Protein AF-A0AAP8LAG7-F1 (afdb_monomer_lite)

Structure (mmCIF, N/CA/C/O backbone):
data_AF-A0AAP8LAG7-F1
#
_entry.id   AF-A0AAP8LAG7-F1
#
loop_
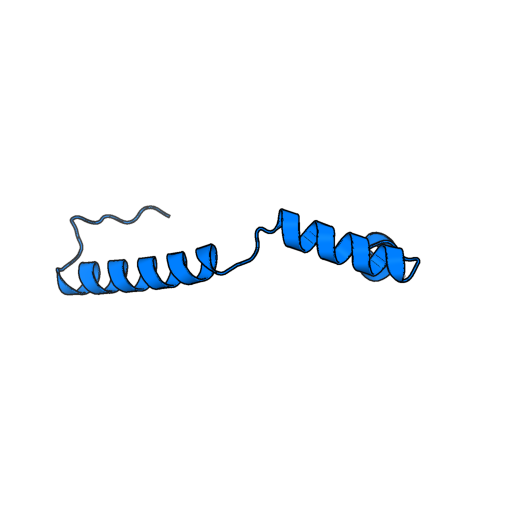_atom_site.group_PDB
_atom_site.id
_atom_site.type_symbol
_atom_site.label_atom_id
_atom_site.label_alt_id
_atom_site.label_comp_id
_atom_site.label_asym_id
_atom_site.label_entity_id
_atom_site.label_seq_id
_atom_site.pdbx_PDB_ins_code
_atom_site.Cartn_x
_atom_site.Cartn_y
_atom_site.Cartn_z
_atom_site.occupancy
_atom_site.B_iso_or_equiv
_atom_site.auth_seq_id
_atom_site.auth_comp_id
_atom_site.auth_asym_id
_atom_site.auth_atom_id
_atom_site.pdbx_PDB_model_num
ATOM 1 N N . MET A 1 1 ?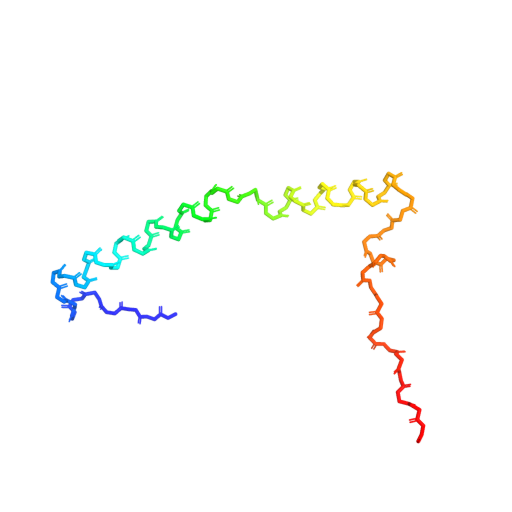 -12.156 -6.622 8.752 1.00 54.09 1 MET A N 1
ATOM 2 C CA . MET A 1 1 ? -12.327 -6.715 10.217 1.00 54.09 1 MET A CA 1
ATOM 3 C C . MET A 1 1 ? -13.481 -5.819 10.599 1.00 54.09 1 MET A C 1
ATOM 5 O O . MET A 1 1 ? -13.543 -4.712 10.075 1.00 54.09 1 MET A O 1
ATOM 9 N N . THR A 1 2 ? -14.370 -6.299 11.459 1.00 77.62 2 THR A N 1
ATOM 10 C CA . THR A 1 2 ? -15.501 -5.526 11.981 1.00 77.62 2 THR A CA 1
ATOM 11 C C . THR A 1 2 ? 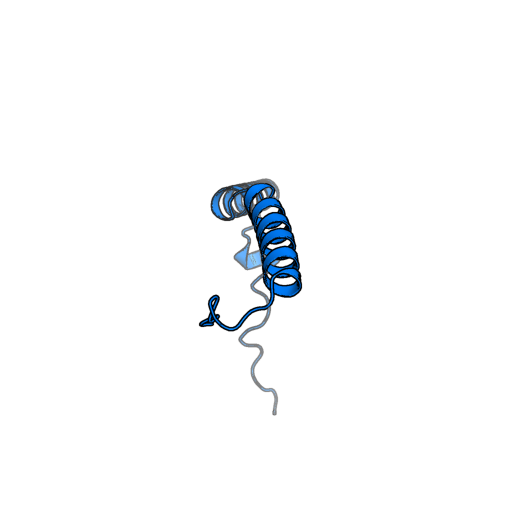-15.122 -5.071 13.385 1.00 77.62 2 THR A C 1
ATOM 13 O O . THR A 1 2 ? -14.708 -5.900 14.191 1.00 77.62 2 THR A O 1
ATOM 16 N N . ILE A 1 3 ? -15.174 -3.768 13.643 1.00 81.69 3 ILE A N 1
ATOM 17 C CA . ILE A 1 3 ? -14.923 -3.183 14.964 1.00 81.69 3 ILE A CA 1
ATOM 18 C C . ILE A 1 3 ? -16.271 -2.666 15.453 1.00 81.69 3 ILE A C 1
ATOM 20 O O . ILE A 1 3 ? -16.907 -1.895 14.735 1.00 81.69 3 ILE A O 1
ATOM 24 N N . ASP A 1 4 ? -16.695 -3.105 16.634 1.00 88.56 4 ASP A N 1
ATOM 25 C CA . ASP A 1 4 ? -17.844 -2.525 17.322 1.00 88.56 4 ASP A CA 1
ATOM 26 C C . ASP A 1 4 ? -17.383 -1.278 18.083 1.00 88.56 4 ASP A C 1
ATOM 28 O O . ASP A 1 4 ? -16.487 -1.340 18.925 1.00 88.56 4 ASP A O 1
ATOM 32 N N . ILE A 1 5 ? -17.934 -0.127 17.707 1.00 88.25 5 ILE A N 1
ATOM 33 C CA . ILE A 1 5 ? -17.549 1.178 18.250 1.00 88.25 5 ILE A CA 1
ATOM 34 C C . ILE A 1 5 ? -18.288 1.446 19.566 1.00 88.25 5 ILE A C 1
ATOM 36 O O . ILE A 1 5 ? -17.756 2.135 20.435 1.00 88.25 5 ILE A O 1
ATOM 40 N N . GLU A 1 6 ? -19.486 0.885 19.736 1.00 89.88 6 GLU A N 1
ATOM 41 C CA . GLU A 1 6 ? -20.360 1.170 20.879 1.00 89.88 6 GLU A CA 1
ATOM 42 C C . GLU A 1 6 ? -19.892 0.464 22.156 1.00 89.88 6 GLU A C 1
ATOM 44 O O . GLU A 1 6 ? -20.146 0.939 23.262 1.00 89.88 6 GLU A O 1
ATOM 49 N N . SER A 1 7 ? -19.142 -0.632 22.015 1.00 91.69 7 SER A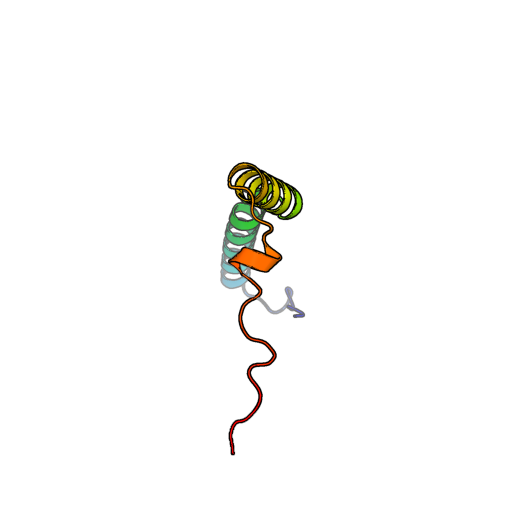 N 1
ATOM 50 C CA . SER A 1 7 ? -18.550 -1.358 23.139 1.00 91.69 7 SER A CA 1
ATOM 51 C C . SER A 1 7 ? -17.252 -0.737 23.677 1.00 91.69 7 SER A C 1
ATOM 53 O O . SER A 1 7 ? -16.708 -1.238 24.660 1.00 91.69 7 SER A O 1
ATOM 55 N N . LEU A 1 8 ? -16.706 0.298 23.026 1.00 91.06 8 LEU A N 1
ATOM 56 C CA . LEU A 1 8 ? -15.417 0.896 23.390 1.00 91.06 8 LEU A CA 1
ATOM 57 C C . LEU A 1 8 ? -15.578 1.983 24.458 1.00 91.06 8 LEU A C 1
ATOM 59 O O . LEU A 1 8 ? -16.468 2.832 24.398 1.00 91.06 8 LEU A O 1
ATOM 63 N N . SER A 1 9 ? -14.648 2.024 25.409 1.00 93.12 9 SER A N 1
ATOM 64 C CA . SER A 1 9 ? -14.542 3.141 26.348 1.00 93.12 9 SER A CA 1
ATOM 65 C C . SER A 1 9 ? -14.055 4.421 25.657 1.00 93.12 9 SER A C 1
ATOM 67 O O . SER A 1 9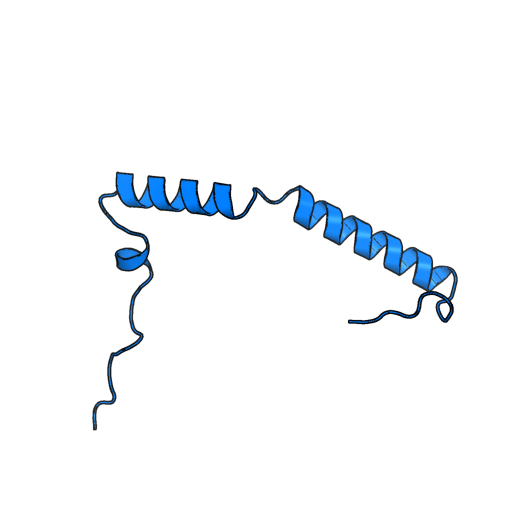 ? -13.405 4.390 24.612 1.00 93.12 9 SER A O 1
ATOM 69 N N . LEU A 1 10 ? -14.269 5.579 26.294 1.00 91.75 10 LEU A N 1
ATOM 70 C CA . LEU A 1 10 ? -13.810 6.880 25.783 1.00 91.75 10 LEU A CA 1
ATOM 71 C C . LEU A 1 10 ? -12.296 6.905 25.485 1.00 91.75 10 LEU A C 1
ATOM 73 O O . LEU A 1 10 ? -11.849 7.508 24.510 1.00 91.75 10 LEU A O 1
ATOM 77 N N . ARG A 1 11 ? -11.500 6.221 26.318 1.00 92.94 11 ARG A N 1
ATOM 78 C CA . ARG A 1 11 ? -10.046 6.108 26.141 1.00 92.94 11 ARG A CA 1
ATOM 79 C C . ARG A 1 11 ? -9.693 5.282 24.906 1.00 92.94 11 ARG A C 1
ATOM 81 O O . ARG A 1 11 ? -8.788 5.658 24.163 1.00 92.94 11 ARG A O 1
ATOM 88 N N . GLU A 1 12 ? -10.386 4.170 24.695 1.00 92.38 12 GLU A N 1
ATOM 89 C CA . GLU A 1 12 ? -10.161 3.286 23.548 1.00 92.38 12 GLU A CA 1
ATOM 90 C C . GLU A 1 12 ? -10.625 3.933 22.245 1.00 92.38 12 GLU A C 1
ATOM 92 O O . GLU A 1 12 ? -9.919 3.842 21.243 1.00 92.38 12 GLU A O 1
ATOM 97 N N . LEU A 1 13 ? -11.737 4.672 22.273 1.00 94.31 13 LEU A N 1
ATOM 98 C CA . LEU A 1 13 ? -12.176 5.505 21.153 1.00 94.31 13 LEU A CA 1
ATOM 99 C C . LEU A 1 13 ? -11.118 6.552 20.791 1.00 94.31 13 LEU A C 1
ATOM 101 O O . LEU A 1 13 ? -10.754 6.679 19.623 1.00 94.31 13 LEU A O 1
ATOM 105 N N . GLY A 1 14 ? -10.561 7.251 21.785 1.00 92.94 14 GLY A N 1
ATOM 106 C CA . GLY A 1 14 ? -9.466 8.198 21.563 1.00 92.94 14 GLY A CA 1
ATOM 107 C C . GLY A 1 14 ? -8.230 7.537 20.944 1.00 92.94 14 GLY A C 1
ATOM 108 O O . GLY A 1 14 ? -7.674 8.043 19.968 1.00 92.94 14 GLY A O 1
ATOM 109 N N . ALA A 1 15 ? -7.827 6.371 21.457 1.00 94.69 15 ALA A N 1
ATOM 110 C CA . ALA A 1 15 ? -6.704 5.611 20.909 1.00 94.69 15 ALA A CA 1
ATOM 111 C C . ALA A 1 15 ? -6.966 5.129 19.468 1.00 94.69 15 ALA A C 1
ATOM 113 O O . ALA A 1 15 ? -6.065 5.186 18.627 1.00 94.69 15 ALA A O 1
ATOM 114 N N . LEU A 1 16 ? -8.196 4.703 19.164 1.00 94.12 16 LEU A N 1
ATOM 115 C CA . LEU A 1 16 ? -8.608 4.270 17.829 1.00 94.12 16 LEU A CA 1
ATOM 116 C C . LEU A 1 16 ? -8.537 5.419 16.821 1.00 94.12 16 LEU A C 1
ATOM 118 O O . LEU A 1 16 ? -8.006 5.232 15.726 1.00 94.12 16 LEU A O 1
ATOM 122 N N . VAL A 1 17 ? -9.025 6.606 17.194 1.00 94.38 17 VAL A N 1
ATOM 123 C CA . VAL A 1 17 ? -8.959 7.805 16.343 1.00 94.38 17 VAL A CA 1
ATOM 124 C C . VAL A 1 17 ? -7.507 8.158 16.034 1.00 94.38 17 VAL A C 1
ATOM 126 O O . VAL A 1 17 ? -7.148 8.286 14.865 1.00 94.38 17 VAL A O 1
ATOM 129 N N . VAL A 1 18 ? -6.644 8.208 17.050 1.00 95.88 18 VAL A N 1
ATOM 130 C CA . VAL A 1 18 ? -5.215 8.511 16.874 1.00 95.88 18 VAL A CA 1
ATOM 131 C C . VAL A 1 18 ? -4.525 7.489 15.961 1.00 95.88 18 VAL A C 1
ATOM 133 O O . VAL A 1 18 ? -3.748 7.859 15.076 1.00 95.88 18 VAL A O 1
ATOM 136 N N . ALA A 1 19 ? -4.815 6.196 16.127 1.00 91.62 19 ALA A N 1
ATOM 137 C CA . ALA A 1 19 ? -4.271 5.150 15.262 1.00 91.62 19 ALA A CA 1
ATOM 138 C C . ALA A 1 19 ? -4.793 5.261 13.816 1.00 91.62 19 ALA A C 1
ATOM 140 O O . ALA A 1 19 ? -4.036 5.075 12.856 1.00 91.62 19 ALA A O 1
ATOM 141 N N . ALA A 1 20 ? -6.075 5.593 13.644 1.00 92.38 20 ALA A N 1
ATOM 142 C CA . ALA A 1 20 ? -6.687 5.797 12.337 1.00 92.38 20 ALA A CA 1
ATOM 143 C C . ALA A 1 20 ? -6.091 7.013 11.613 1.00 92.38 20 ALA A C 1
ATOM 145 O O . ALA A 1 20 ? -5.802 6.926 10.418 1.00 92.38 20 ALA A O 1
ATOM 146 N N . GLU A 1 21 ? -5.840 8.112 12.324 1.00 91.94 21 GLU A N 1
ATOM 147 C CA . GLU A 1 21 ? -5.181 9.302 11.782 1.00 91.94 21 GLU A CA 1
ATOM 148 C C . GLU A 1 21 ? -3.747 9.011 11.345 1.00 91.94 21 GLU A C 1
ATOM 150 O O . GLU A 1 21 ? -3.376 9.339 10.217 1.00 91.94 21 GLU A O 1
ATOM 155 N N . GLN A 1 22 ? -2.960 8.314 12.170 1.00 89.94 22 GLN A N 1
ATOM 156 C CA . GLN A 1 22 ? -1.608 7.889 11.790 1.00 89.94 22 GLN A CA 1
ATOM 157 C C . GLN A 1 22 ? -1.626 7.009 10.538 1.00 89.94 22 GLN A C 1
ATOM 159 O O . GLN A 1 22 ? -0.844 7.217 9.608 1.00 89.94 22 GLN A O 1
ATOM 164 N N . ARG A 1 23 ? -2.562 6.057 10.463 1.00 88.38 23 ARG A N 1
ATOM 165 C CA . ARG A 1 23 ? -2.731 5.214 9.275 1.00 88.38 23 ARG A CA 1
ATOM 166 C C . ARG A 1 23 ? -3.139 6.036 8.053 1.00 88.38 23 ARG A C 1
ATOM 168 O O . ARG A 1 23 ? -2.605 5.807 6.968 1.00 88.38 23 ARG A O 1
ATOM 175 N N . LYS A 1 24 ? -4.051 6.996 8.211 1.00 86.88 24 LYS A N 1
ATOM 176 C CA . LYS A 1 24 ? -4.476 7.903 7.137 1.00 86.88 24 LYS A CA 1
ATOM 177 C C . LYS A 1 24 ? -3.307 8.745 6.636 1.00 86.88 24 LYS A C 1
ATOM 179 O O . LYS A 1 24 ? -3.132 8.831 5.426 1.00 86.88 24 LYS A O 1
ATOM 184 N N . LEU A 1 25 ? -2.490 9.303 7.528 1.00 86.75 25 LEU A N 1
ATOM 185 C CA . LEU A 1 25 ? -1.277 10.040 7.168 1.00 86.75 25 LEU A CA 1
ATOM 186 C C . LEU A 1 25 ? -0.303 9.143 6.402 1.00 86.75 25 LEU A C 1
ATOM 188 O O . LEU A 1 25 ? 0.101 9.493 5.300 1.00 86.75 25 LEU A O 1
ATOM 192 N N . LEU A 1 26 ? -0.018 7.937 6.897 1.00 85.00 26 LEU A N 1
ATOM 193 C CA . LEU A 1 26 ? 0.851 6.980 6.204 1.00 85.00 26 LEU A CA 1
ATOM 194 C C . LEU A 1 26 ? 0.349 6.610 4.803 1.00 85.00 26 LEU A C 1
ATOM 196 O O . LEU A 1 26 ? 1.155 6.422 3.894 1.00 85.00 26 LEU A O 1
ATOM 200 N N . ILE A 1 27 ? -0.964 6.478 4.616 1.00 83.81 27 ILE A N 1
ATOM 201 C CA . ILE A 1 27 ? -1.557 6.180 3.306 1.00 83.81 27 ILE A CA 1
ATOM 202 C C . ILE A 1 27 ? -1.541 7.425 2.411 1.00 83.81 27 ILE A C 1
ATOM 204 O O . ILE A 1 27 ? -1.205 7.320 1.235 1.00 83.81 27 ILE A O 1
ATOM 208 N N . SER A 1 28 ? -1.859 8.597 2.960 1.00 81.44 28 SER A N 1
ATOM 209 C CA . SER A 1 28 ? -1.941 9.860 2.222 1.00 81.44 28 SER A CA 1
ATOM 210 C C . SER A 1 28 ? -0.572 10.397 1.805 1.00 81.44 28 SER A C 1
ATOM 212 O O . SER A 1 28 ? -0.464 11.041 0.766 1.00 81.44 28 SER A O 1
ATOM 214 N N . SER A 1 29 ? 0.472 10.150 2.596 1.00 80.19 29 SER A N 1
ATOM 215 C CA . SER A 1 29 ? 1.848 10.547 2.283 1.00 80.19 29 SER A CA 1
ATOM 216 C C . SER A 1 29 ? 2.513 9.609 1.275 1.00 80.19 29 SER A C 1
ATOM 218 O O . SER A 1 29 ? 3.548 9.952 0.699 1.00 80.19 29 SER A O 1
ATOM 220 N N . ARG A 1 30 ? 1.954 8.414 1.036 1.00 81.50 30 ARG A N 1
ATOM 221 C CA . ARG A 1 30 ? 2.481 7.500 0.020 1.00 81.50 30 ARG A CA 1
ATOM 222 C C . ARG A 1 30 ? 2.125 8.012 -1.369 1.00 81.50 30 ARG A C 1
ATOM 224 O O . ARG A 1 30 ? 0.966 8.265 -1.685 1.00 81.50 30 ARG A O 1
ATOM 231 N N . ARG A 1 31 ? 3.133 8.074 -2.242 1.00 77.31 31 ARG A N 1
ATOM 232 C CA . ARG A 1 31 ? 2.897 8.235 -3.680 1.00 77.31 31 ARG A CA 1
ATOM 233 C C . ARG A 1 31 ? 1.978 7.099 -4.158 1.00 77.31 31 ARG A C 1
ATOM 235 O O . ARG A 1 31 ? 2.222 5.948 -3.783 1.00 77.31 31 ARG A O 1
ATOM 242 N N . PRO A 1 32 ? 0.950 7.388 -4.979 1.00 85.19 32 PRO A N 1
ATOM 243 C CA . PRO A 1 32 ? 0.050 6.364 -5.493 1.00 85.19 32 PRO A CA 1
ATOM 244 C C . PRO A 1 32 ? 0.833 5.209 -6.113 1.00 85.19 32 PRO A C 1
ATOM 246 O O . PRO A 1 32 ? 1.779 5.436 -6.870 1.00 85.19 32 PRO A O 1
ATOM 249 N N . ALA A 1 33 ? 0.431 3.967 -5.833 1.00 83.75 33 ALA A N 1
ATOM 250 C CA . ALA A 1 33 ? 1.150 2.786 -6.316 1.00 83.75 33 ALA A CA 1
ATOM 251 C C . ALA A 1 33 ? 1.307 2.786 -7.848 1.00 83.75 33 ALA A C 1
ATOM 253 O O . ALA A 1 33 ? 2.329 2.356 -8.369 1.00 83.75 33 ALA A O 1
ATOM 254 N N . SER A 1 34 ? 0.329 3.331 -8.577 1.00 85.69 34 SER A N 1
ATOM 255 C CA . SER A 1 34 ? 0.398 3.518 -10.031 1.00 85.69 34 SER A CA 1
ATOM 256 C C . SER A 1 34 ? 1.505 4.487 -10.467 1.00 85.69 34 SER A C 1
ATOM 258 O O . SER A 1 34 ? 2.176 4.237 -11.467 1.00 85.69 34 SER A O 1
ATOM 260 N N . ALA A 1 35 ? 1.724 5.575 -9.724 1.00 86.88 35 ALA A N 1
ATOM 261 C CA . ALA A 1 35 ? 2.797 6.530 -9.983 1.00 86.88 35 ALA A CA 1
ATOM 262 C C . ALA A 1 35 ? 4.169 5.901 -9.706 1.00 86.88 35 ALA A C 1
ATOM 264 O O . ALA A 1 35 ? 5.069 6.012 -10.535 1.00 86.88 35 ALA A O 1
ATOM 265 N N . VAL A 1 36 ? 4.302 5.168 -8.595 1.00 90.88 36 VAL A N 1
ATOM 266 C CA . VAL A 1 36 ? 5.543 4.453 -8.253 1.00 90.88 36 VAL A CA 1
ATOM 267 C C . VAL A 1 36 ? 5.859 3.372 -9.289 1.00 90.88 36 VAL A C 1
ATOM 269 O O . VAL A 1 36 ? 6.981 3.321 -9.778 1.00 90.88 36 VAL A O 1
ATOM 272 N N . ARG A 1 37 ? 4.872 2.564 -9.705 1.00 90.44 37 ARG A N 1
ATOM 273 C CA . ARG A 1 37 ? 5.058 1.547 -10.758 1.00 90.44 37 ARG A CA 1
ATOM 274 C C . ARG A 1 37 ? 5.540 2.156 -12.070 1.00 90.44 37 ARG A C 1
ATOM 276 O O . ARG A 1 37 ? 6.418 1.594 -12.709 1.00 90.44 37 ARG A O 1
ATOM 283 N N . ARG A 1 38 ? 4.981 3.301 -12.472 1.00 90.81 38 ARG A N 1
ATOM 284 C CA . ARG A 1 38 ? 5.400 4.002 -13.693 1.00 90.81 38 ARG A CA 1
ATOM 285 C C . ARG A 1 38 ? 6.841 4.492 -13.596 1.00 90.81 38 ARG A C 1
ATOM 287 O O . ARG A 1 38 ? 7.597 4.302 -14.536 1.00 90.81 38 ARG A O 1
ATOM 294 N N . MET A 1 39 ? 7.207 5.078 -12.457 1.00 93.06 39 MET A N 1
ATOM 295 C CA . MET A 1 39 ? 8.570 5.536 -12.185 1.00 93.06 39 MET A CA 1
ATOM 296 C C . MET A 1 39 ? 9.572 4.376 -12.235 1.00 93.06 39 MET A C 1
ATOM 298 O O . MET A 1 39 ? 10.603 4.500 -12.880 1.00 93.06 39 MET A O 1
ATOM 302 N N . LEU A 1 40 ? 9.246 3.235 -11.618 1.00 93.38 40 LEU A N 1
ATOM 303 C CA . LEU A 1 40 ? 10.101 2.044 -11.639 1.00 93.38 40 LEU A CA 1
ATOM 304 C C . LEU A 1 40 ? 10.235 1.450 -13.045 1.00 93.38 40 LEU A C 1
ATOM 306 O O . LEU A 1 40 ? 11.341 1.128 -13.458 1.00 93.38 40 LEU A O 1
ATOM 310 N N . LYS A 1 41 ? 9.133 1.352 -13.801 1.00 92.75 41 LYS A N 1
ATOM 311 C CA . LYS A 1 41 ? 9.175 0.900 -15.201 1.00 92.75 41 LYS A CA 1
ATOM 312 C C . LYS A 1 41 ? 10.032 1.814 -16.073 1.00 92.75 41 LYS A C 1
ATOM 314 O O . LYS A 1 41 ? 10.795 1.316 -16.887 1.00 92.75 41 LYS A O 1
ATOM 319 N N . ALA A 1 42 ? 9.909 3.130 -15.900 1.00 92.81 42 ALA A N 1
ATOM 320 C CA . ALA A 1 42 ? 10.709 4.098 -16.644 1.00 92.81 42 ALA A CA 1
ATOM 321 C C . ALA A 1 42 ? 12.203 3.977 -16.306 1.00 92.81 42 ALA A C 1
ATOM 323 O O . ALA A 1 42 ? 13.015 3.925 -17.219 1.00 92.81 42 ALA A O 1
ATOM 324 N N . ALA A 1 43 ? 12.550 3.855 -15.020 1.00 94.25 43 ALA A N 1
ATOM 325 C CA . ALA A 1 43 ? 13.934 3.672 -14.584 1.00 94.25 43 ALA A CA 1
ATOM 326 C C . ALA A 1 43 ? 14.547 2.358 -15.099 1.00 94.25 43 ALA A C 1
ATOM 328 O O . ALA A 1 43 ? 15.695 2.343 -15.530 1.00 94.25 43 ALA A O 1
ATOM 329 N N . ALA A 1 44 ? 13.780 1.262 -15.094 1.00 93.19 44 ALA A N 1
ATOM 330 C CA . ALA A 1 44 ? 14.225 -0.004 -15.674 1.00 93.19 44 ALA A CA 1
ATOM 331 C C . ALA A 1 44 ? 14.459 0.134 -17.188 1.00 93.19 44 ALA A C 1
ATOM 333 O O . ALA A 1 44 ? 15.522 -0.237 -17.679 1.00 93.19 44 ALA A O 1
ATOM 334 N N . ALA A 1 45 ? 13.510 0.744 -17.908 1.00 91.94 45 ALA A N 1
ATOM 335 C CA . ALA A 1 45 ? 13.611 0.939 -19.352 1.00 91.94 45 ALA A CA 1
ATOM 336 C C . ALA A 1 45 ? 14.790 1.843 -19.747 1.00 91.94 45 ALA A C 1
ATOM 338 O O . ALA A 1 45 ? 15.449 1.580 -20.748 1.00 91.94 45 ALA A O 1
ATOM 339 N N . GLU A 1 46 ? 15.085 2.877 -18.955 1.00 94.56 46 GLU A N 1
ATOM 340 C CA . GLU A 1 46 ? 16.263 3.736 -19.137 1.00 94.56 46 GLU A CA 1
ATOM 341 C C . GLU A 1 46 ? 17.571 2.949 -18.994 1.00 94.56 46 GLU A C 1
ATOM 343 O O . GLU A 1 46 ? 18.518 3.172 -19.745 1.00 94.56 46 GLU A O 1
ATOM 348 N N . ALA A 1 47 ? 17.601 1.976 -18.084 1.00 92.38 47 ALA A N 1
ATOM 349 C CA . ALA A 1 47 ? 18.715 1.048 -17.938 1.00 92.38 47 ALA A CA 1
ATOM 350 C C . ALA A 1 47 ? 18.725 -0.078 -18.994 1.00 92.38 47 ALA A C 1
ATOM 352 O O . ALA A 1 47 ? 19.645 -0.892 -18.991 1.00 92.38 47 ALA A O 1
ATOM 353 N N . GLY A 1 48 ? 17.734 -0.133 -19.892 1.00 93.94 48 GLY A N 1
ATOM 354 C CA . GLY A 1 48 ? 17.618 -1.156 -20.934 1.00 93.94 48 GLY A CA 1
ATOM 355 C C . GLY A 1 48 ? 17.004 -2.480 -20.475 1.00 93.94 48 GLY A C 1
ATOM 356 O O . GLY A 1 48 ? 17.151 -3.474 -21.177 1.00 93.94 48 GLY A O 1
ATOM 357 N N . TYR A 1 49 ? 16.318 -2.498 -19.330 1.00 92.31 49 TYR A N 1
ATOM 358 C CA . TYR A 1 49 ? 15.705 -3.696 -18.754 1.00 92.31 49 TYR A CA 1
ATOM 359 C C . TYR A 1 49 ? 14.203 -3.523 -18.519 1.00 92.31 49 TYR A C 1
ATOM 361 O O . TYR A 1 49 ? 13.675 -2.420 -18.352 1.00 92.31 49 TYR A O 1
ATOM 369 N N . THR A 1 50 ? 13.499 -4.639 -18.429 1.00 90.94 50 THR A N 1
ATOM 370 C CA . THR A 1 50 ? 12.137 -4.715 -17.899 1.00 90.94 50 THR A CA 1
ATOM 371 C C . THR A 1 50 ? 12.157 -5.095 -16.417 1.00 90.94 50 THR A C 1
ATOM 373 O O . THR A 1 50 ? 13.131 -5.647 -15.906 1.00 90.94 50 THR A O 1
ATOM 376 N N . LEU A 1 51 ? 11.081 -4.796 -15.681 1.00 87.69 51 LEU A N 1
ATOM 377 C CA . LEU A 1 51 ? 11.002 -5.205 -14.271 1.00 87.69 51 LEU A CA 1
ATOM 378 C C . LEU A 1 51 ? 10.936 -6.732 -14.142 1.00 87.69 51 LEU A C 1
ATOM 380 O O . LEU A 1 51 ? 11.384 -7.283 -13.144 1.00 87.69 51 LEU A O 1
ATOM 384 N N . GLU A 1 52 ? 10.391 -7.398 -15.151 1.00 87.38 52 GLU A N 1
ATOM 385 C CA . GLU A 1 52 ? 10.294 -8.845 -15.267 1.00 87.38 52 GLU A CA 1
ATOM 386 C C . GLU A 1 52 ? 11.680 -9.493 -15.428 1.00 87.38 52 GLU A C 1
ATOM 388 O O . GLU A 1 52 ? 11.940 -10.516 -14.811 1.00 87.38 52 GLU A O 1
ATOM 393 N N . GLU A 1 53 ? 12.608 -8.877 -16.161 1.00 85.31 53 GLU A N 1
ATOM 394 C CA . GLU A 1 53 ? 13.999 -9.358 -16.243 1.00 85.31 53 GLU A CA 1
ATOM 395 C C . GLU A 1 53 ? 14.785 -9.105 -14.950 1.00 85.31 53 GLU A C 1
ATOM 397 O O . GLU A 1 53 ? 15.626 -9.912 -14.567 1.00 85.31 53 GLU A O 1
ATOM 402 N N . LEU A 1 54 ? 14.507 -7.994 -14.258 1.00 86.19 54 LEU A N 1
ATOM 403 C CA . LEU A 1 54 ? 15.220 -7.616 -13.031 1.00 86.19 54 LEU A CA 1
ATOM 404 C C . LEU A 1 54 ? 14.729 -8.358 -11.781 1.00 86.19 54 LEU A C 1
ATOM 406 O O . LEU A 1 54 ? 15.506 -8.592 -10.859 1.00 86.19 54 LEU A O 1
ATOM 410 N N . PHE A 1 55 ? 13.435 -8.674 -11.718 1.00 85.19 55 PHE A N 1
ATOM 411 C CA . PHE A 1 55 ? 12.776 -9.208 -10.519 1.00 85.19 55 PHE A CA 1
ATOM 412 C C . PHE A 1 55 ? 11.963 -10.483 -10.778 1.00 85.19 55 PHE A C 1
ATOM 414 O O . PHE A 1 55 ? 11.352 -11.003 -9.848 1.00 85.19 55 PHE A O 1
ATOM 421 N N . GLY A 1 56 ? 11.921 -10.989 -12.013 1.00 77.00 56 GLY A N 1
ATOM 422 C CA . GLY A 1 56 ? 11.179 -12.199 -12.387 1.00 77.00 56 GLY A CA 1
ATOM 423 C C . GLY A 1 56 ? 11.962 -13.507 -12.241 1.00 77.00 56 GLY A C 1
ATOM 424 O O . GLY A 1 56 ? 11.604 -14.488 -12.887 1.00 77.00 56 GLY A O 1
ATOM 425 N N . GLY A 1 57 ? 13.020 -13.540 -11.427 1.00 65.38 57 GLY A N 1
ATOM 426 C CA . GLY A 1 57 ? 13.816 -14.747 -11.200 1.00 65.38 57 GLY A CA 1
ATOM 427 C C . GLY A 1 57 ? 13.092 -15.805 -10.356 1.00 65.38 57 GLY A C 1
ATOM 428 O O . GLY A 1 57 ? 12.650 -15.512 -9.250 1.00 65.38 57 GLY A O 1
ATOM 429 N N . GLU A 1 58 ? 13.054 -17.036 -10.880 1.00 60.34 58 GLU A N 1
ATOM 430 C CA . GLU A 1 58 ? 12.928 -18.312 -10.144 1.00 60.34 58 GLU A CA 1
ATOM 431 C C . GLU A 1 58 ? 11.535 -18.735 -9.633 1.00 60.34 58 GLU A C 1
ATOM 433 O O . GLU A 1 58 ? 11.344 -19.045 -8.461 1.00 60.34 58 GLU A O 1
ATOM 438 N N . ALA A 1 59 ? 10.550 -18.863 -10.528 1.00 55.53 59 ALA A N 1
ATOM 439 C CA . ALA A 1 59 ? 9.357 -19.684 -10.252 1.00 55.53 59 ALA A CA 1
ATOM 440 C C . ALA A 1 59 ? 9.356 -21.046 -10.974 1.00 55.53 59 ALA A C 1
ATOM 442 O O . ALA A 1 59 ? 8.362 -21.762 -10.899 1.00 55.53 59 ALA A O 1
ATOM 443 N N . ASN A 1 60 ? 10.436 -21.417 -11.6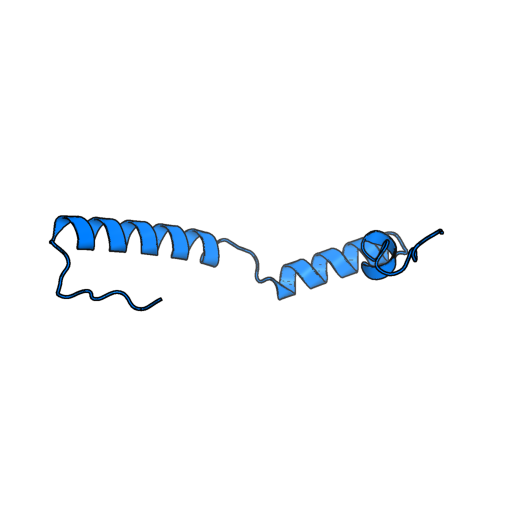71 1.00 53.75 60 ASN A N 1
ATOM 444 C CA . ASN A 1 60 ? 10.550 -22.745 -12.275 1.00 53.75 60 ASN A CA 1
ATOM 445 C C . ASN A 1 60 ? 12.010 -23.186 -12.463 1.00 53.75 60 ASN A C 1
ATOM 447 O O . ASN A 1 60 ? 12.405 -23.559 -13.562 1.00 53.75 60 ASN A O 1
ATOM 451 N N . GLU A 1 61 ? 12.808 -23.156 -11.395 1.00 53.31 61 GLU A N 1
ATOM 452 C CA . GLU A 1 61 ? 13.903 -24.128 -11.267 1.00 53.31 61 GLU A CA 1
ATOM 453 C C . GLU A 1 61 ? 13.370 -25.305 -10.440 1.00 53.31 61 GLU A C 1
ATOM 455 O O . GLU A 1 61 ? 13.594 -25.470 -9.243 1.00 53.31 61 GLU A O 1
ATOM 460 N N . GLU A 1 62 ? 12.468 -26.015 -11.118 1.00 50.56 62 GLU A N 1
ATOM 461 C CA . GLU A 1 62 ? 12.227 -27.452 -11.052 1.00 50.56 62 GLU A CA 1
ATOM 462 C C . GLU A 1 62 ? 13.337 -28.165 -10.265 1.00 50.56 62 GLU A C 1
ATOM 464 O O . GLU A 1 62 ? 14.499 -28.197 -10.657 1.00 50.56 62 GLU A O 1
ATOM 469 N N . ALA A 1 63 ? 13.014 -28.625 -9.060 1.00 52.59 63 ALA A N 1
ATOM 470 C CA . ALA A 1 63 ? 12.951 -30.061 -8.813 1.00 52.59 63 ALA A CA 1
ATOM 471 C C . ALA A 1 63 ? 14.060 -30.827 -9.563 1.00 52.59 63 ALA A C 1
ATOM 473 O O . ALA A 1 63 ? 13.835 -31.394 -10.629 1.00 52.59 63 ALA A O 1
ATOM 474 N N . ALA A 1 64 ? 15.261 -30.841 -8.990 1.00 42.16 64 ALA A N 1
ATOM 475 C CA . ALA A 1 64 ? 16.296 -31.806 -9.338 1.00 42.16 64 ALA A CA 1
ATOM 476 C C . ALA A 1 64 ? 16.261 -32.973 -8.317 1.00 42.16 64 ALA A C 1
ATOM 478 O O . ALA A 1 64 ? 15.847 -32.750 -7.177 1.00 42.16 64 ALA A O 1
ATOM 479 N N . PRO A 1 65 ? 16.618 -34.198 -8.750 1.00 53.84 65 PRO A N 1
ATOM 480 C CA . PRO A 1 65 ? 16.045 -35.486 -8.323 1.00 53.84 65 PRO A CA 1
ATOM 481 C C . PRO A 1 65 ? 16.452 -36.003 -6.938 1.00 53.84 65 PRO A C 1
ATOM 483 O O . PRO A 1 65 ? 17.511 -35.587 -6.417 1.00 53.84 65 PRO A O 1
#

Organism: Escherichia coli (NCBI:txid562)

Foldseek 3Di:
DDDDPVPDDPVVNVVVVVVVVVVVCVVVVDDPPVVVVVVVQVVQVVVVHGVCVVPVPDPDPDDDD

Secondary structure (DSSP, 8-state):
----STTS-HHHHHHHHHHHHHHHHHHHSSPPHHHHHHHHHHHHHHTT--HHHHH---S------

Radius of gyration: 21.68 Å; chains: 1; bounding box: 39×46×47 Å

pLDDT: mean 83.72, std 13.55, range [42.16, 95.88]

Sequence (65 aa):
MTIDIESLSLRELGALVVAAEQRKLLISSRRPASAVRRMLKAAAAEAGYTLEELFGGEANEEAAP